Protein AF-A0A937KJH2-F1 (afdb_monomer_lite)

pLDDT: mean 90.08, std 12.39, range [38.62, 98.19]

Radius of gyration: 18.03 Å; chains: 1; bounding box: 56×32×40 Å

Secondary structure (DSSP, 8-state):
---------HHHHHHHHHHHHHHHHHHHHHHHHHTT--HHHHHHHHHHHH---THHHHHHH---HHHHHHHHHHHHHTTSB-TTS-B-HHHHHHHHHHHHHHHHHHHTT-

Foldseek 3Di:
DDDDDPPDDVVNVVVVVVLLVVQLVVQLVVLCVVVVHDPLLVLLLCCQAVVPDSVVCCVPVVDDPVSNVVSLVVCCVVQQADPVSHGDPVVVVSVVSSSVSSVCRSPPPD

Sequence (110 aa):
MHHATPTIGVQDEWQWCTTVREQRSDGHVAALAVFGIDGLEAAVLPTAERGIELELFEQWQGWERRHLEAAVSRFGQHGIVDSGGGLTNAGRSIRTETEDLTDRQVFAGR

Structure (mmCIF, N/CA/C/O backbone):
data_AF-A0A937KJH2-F1
#
_entry.id   AF-A0A937KJH2-F1
#
loop_
_atom_site.group_PDB
_atom_site.id
_atom_site.type_symbol
_atom_site.label_atom_id
_atom_site.label_alt_id
_atom_site.label_comp_id
_atom_site.label_asym_id
_atom_site.label_entity_id
_atom_site.label_seq_id
_atom_site.pdbx_PDB_ins_code
_atom_site.Cartn_x
_atom_site.Cartn_y
_atom_site.Cartn_z
_atom_site.occupancy
_atom_site.B_iso_or_equiv
_atom_site.auth_seq_id
_atom_site.auth_comp_id
_atom_site.auth_asym_id
_atom_site.auth_atom_id
_atom_site.pdbx_PDB_model_num
ATOM 1 N N . MET A 1 1 ? 41.791 -12.311 -14.226 1.00 38.62 1 MET A N 1
ATOM 2 C CA . MET A 1 1 ? 40.704 -12.203 -15.220 1.00 38.62 1 MET A CA 1
ATOM 3 C C . MET A 1 1 ? 39.720 -11.165 -14.702 1.00 38.62 1 MET A C 1
ATOM 5 O O . MET A 1 1 ? 39.005 -11.451 -13.756 1.00 38.62 1 MET A O 1
ATOM 9 N N . HIS A 1 2 ? 39.775 -9.937 -15.223 1.00 47.00 2 HIS A N 1
ATOM 10 C CA . HIS A 1 2 ? 38.775 -8.909 -14.927 1.00 47.00 2 HIS A CA 1
ATOM 11 C C . HIS A 1 2 ? 37.516 -9.256 -15.725 1.00 47.00 2 HIS A C 1
ATOM 13 O O . HIS A 1 2 ? 37.551 -9.214 -16.954 1.00 47.00 2 HIS A O 1
ATOM 19 N N . HIS A 1 3 ? 36.428 -9.627 -15.053 1.00 48.66 3 HIS A N 1
ATOM 20 C CA . HIS A 1 3 ? 35.122 -9.638 -15.702 1.00 48.66 3 HIS A CA 1
ATOM 21 C C . HIS A 1 3 ? 34.761 -8.181 -15.996 1.00 48.66 3 HIS A C 1
ATOM 23 O O . HIS A 1 3 ? 34.555 -7.396 -15.075 1.00 48.66 3 HIS A O 1
ATOM 29 N N . ALA A 1 4 ? 34.768 -7.800 -17.274 1.00 53.94 4 ALA A N 1
ATOM 30 C CA . ALA A 1 4 ? 34.183 -6.540 -17.697 1.00 53.94 4 ALA A CA 1
ATOM 31 C C . ALA A 1 4 ? 32.683 -6.625 -17.400 1.00 53.94 4 ALA A C 1
ATOM 33 O O . ALA A 1 4 ? 31.979 -7.429 -18.010 1.00 53.94 4 ALA A O 1
ATOM 34 N N . THR A 1 5 ? 32.210 -5.856 -16.420 1.00 60.62 5 THR A N 1
ATOM 35 C CA . THR A 1 5 ? 30.776 -5.683 -16.200 1.00 60.62 5 THR A CA 1
ATOM 36 C C . THR A 1 5 ? 30.195 -5.115 -17.492 1.00 60.62 5 THR A C 1
ATOM 38 O O . THR A 1 5 ? 30.699 -4.089 -17.956 1.00 60.62 5 THR A O 1
ATOM 41 N N . PRO A 1 6 ? 29.194 -5.762 -18.111 1.00 64.25 6 PRO A N 1
ATOM 42 C CA . PRO A 1 6 ? 28.526 -5.188 -19.266 1.00 64.25 6 PRO A CA 1
ATOM 43 C C . PRO A 1 6 ? 28.004 -3.807 -18.871 1.00 64.25 6 PRO A C 1
ATOM 45 O O . PRO A 1 6 ? 27.227 -3.693 -17.925 1.00 64.25 6 PRO A O 1
ATOM 48 N N . THR A 1 7 ? 28.448 -2.755 -19.554 1.00 74.81 7 THR A N 1
ATOM 49 C CA . THR A 1 7 ? 27.764 -1.463 -19.482 1.00 74.81 7 THR A CA 1
ATOM 50 C C . THR A 1 7 ? 26.448 -1.627 -20.219 1.00 74.81 7 THR A C 1
ATOM 52 O O . THR A 1 7 ? 26.412 -1.571 -21.447 1.00 74.81 7 THR A O 1
ATOM 55 N N . ILE A 1 8 ? 25.391 -1.899 -19.460 1.00 80.12 8 ILE A N 1
ATOM 56 C CA . ILE A 1 8 ? 24.024 -1.641 -19.901 1.00 80.12 8 ILE A CA 1
ATOM 57 C C . ILE A 1 8 ? 23.930 -0.125 -20.148 1.00 80.12 8 ILE A C 1
ATOM 59 O O . ILE A 1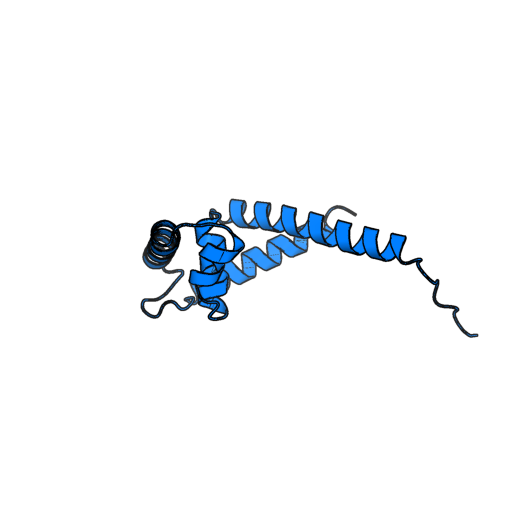 8 ? 24.572 0.683 -19.468 1.00 80.12 8 ILE A O 1
ATOM 63 N N . GLY A 1 9 ? 23.325 0.252 -21.271 1.00 91.75 9 GLY A N 1
ATOM 64 C CA . GLY A 1 9 ? 23.222 1.658 -21.647 1.00 91.75 9 GLY A CA 1
ATOM 65 C C . GLY A 1 9 ? 21.988 2.248 -20.993 1.00 91.75 9 GLY A C 1
ATOM 66 O O . GLY A 1 9 ? 20.954 1.617 -21.091 1.00 91.75 9 GLY A O 1
ATOM 67 N N . VAL A 1 10 ? 22.054 3.467 -20.443 1.00 93.62 10 VAL A N 1
ATOM 68 C CA . VAL A 1 10 ? 20.988 4.109 -19.631 1.00 93.62 10 VAL A CA 1
ATOM 69 C C . VAL A 1 10 ? 19.541 3.914 -20.122 1.00 93.62 10 VAL A C 1
ATOM 71 O O . VAL A 1 10 ? 18.609 3.896 -19.319 1.00 93.62 10 VAL A O 1
ATOM 74 N N . GLN A 1 11 ? 19.336 3.778 -21.435 1.00 93.94 11 GLN A N 1
ATOM 75 C CA . GLN A 1 11 ? 18.050 3.428 -22.030 1.00 93.94 11 GLN A CA 1
ATOM 76 C C . GLN A 1 11 ? 17.562 2.039 -21.594 1.00 93.94 11 GLN A C 1
ATOM 78 O O . GLN A 1 11 ? 16.405 1.912 -21.210 1.00 93.94 11 GLN A O 1
ATOM 83 N N . ASP A 1 12 ? 18.418 1.023 -21.625 1.00 93.25 12 ASP A N 1
ATOM 84 C CA . ASP A 1 12 ? 18.126 -0.324 -21.149 1.00 93.25 12 ASP A CA 1
ATOM 85 C C . ASP A 1 12 ? 17.803 -0.302 -19.652 1.00 93.25 12 ASP A C 1
ATOM 87 O O . ASP A 1 12 ? 16.735 -0.785 -19.277 1.00 93.25 12 ASP A O 1
ATOM 91 N N . GLU A 1 13 ? 18.627 0.315 -18.790 1.00 93.06 13 GLU A N 1
ATOM 92 C CA . GLU A 1 13 ? 18.300 0.445 -17.358 1.00 93.06 13 GLU A CA 1
ATOM 93 C C . GLU A 1 13 ? 16.946 1.118 -17.138 1.00 93.06 13 GLU A C 1
ATOM 95 O O . GLU A 1 13 ? 16.142 0.653 -16.326 1.00 93.06 13 GLU A O 1
ATOM 100 N N . TRP A 1 14 ? 16.669 2.192 -17.876 1.00 95.56 14 TRP A N 1
ATOM 101 C CA . TRP A 1 14 ? 15.382 2.869 -17.811 1.00 95.56 14 TRP A CA 1
ATOM 102 C C . TRP A 1 14 ? 14.227 1.937 -18.199 1.00 95.56 14 TRP A C 1
ATOM 104 O O . TRP A 1 14 ? 13.213 1.891 -17.494 1.00 95.56 14 TRP A O 1
ATOM 114 N N . GLN A 1 15 ? 14.372 1.174 -19.287 1.00 95.62 15 GLN A N 1
ATOM 115 C CA . GLN A 1 15 ? 13.353 0.220 -19.733 1.00 95.62 15 GLN A CA 1
ATOM 116 C C . GLN A 1 15 ? 13.127 -0.895 -18.705 1.00 95.62 15 GLN A C 1
ATOM 118 O O . GLN A 1 15 ? 11.975 -1.232 -18.419 1.00 95.62 15 GLN A O 1
ATOM 123 N N . TRP A 1 16 ? 14.187 -1.434 -18.097 1.00 94.25 16 TRP A N 1
ATOM 124 C CA . TRP A 1 16 ? 14.075 -2.451 -17.048 1.00 94.25 16 TRP A CA 1
ATOM 125 C C . TRP A 1 16 ? 13.357 -1.915 -15.807 1.00 94.25 16 TRP A C 1
ATOM 127 O O . TRP A 1 16 ? 12.387 -2.528 -15.356 1.00 94.25 16 TRP A O 1
ATOM 137 N N . CYS A 1 17 ? 13.770 -0.754 -15.293 1.00 94.81 17 CYS A N 1
ATOM 138 C CA . CYS A 1 17 ? 13.135 -0.119 -14.136 1.00 94.81 17 CYS A CA 1
ATOM 139 C C . CYS A 1 17 ? 11.659 0.200 -14.398 1.00 94.81 17 CYS A C 1
ATOM 141 O O . CYS A 1 17 ? 10.812 -0.085 -13.553 1.00 94.81 17 CYS A O 1
ATOM 143 N N . THR A 1 18 ? 11.343 0.738 -15.579 1.00 94.94 18 THR A N 1
ATOM 144 C CA . THR A 1 18 ? 9.959 1.027 -15.979 1.00 94.94 18 THR A CA 1
ATOM 145 C C . THR A 1 18 ? 9.139 -0.256 -16.035 1.00 94.94 18 THR A C 1
ATOM 147 O O . THR A 1 18 ? 8.076 -0.323 -15.431 1.00 94.94 18 THR A O 1
ATOM 150 N N . THR A 1 19 ? 9.660 -1.309 -16.671 1.00 93.94 19 THR A N 1
ATOM 151 C CA . THR A 1 19 ? 8.967 -2.603 -16.774 1.00 93.94 19 THR A CA 1
ATOM 152 C C . THR A 1 19 ? 8.644 -3.181 -15.398 1.00 93.94 19 THR A C 1
ATOM 154 O O . THR A 1 19 ? 7.513 -3.595 -15.159 1.00 93.94 19 THR A O 1
ATOM 157 N N . VAL A 1 20 ? 9.612 -3.182 -14.476 1.00 92.62 20 VAL A N 1
ATOM 158 C CA . VAL A 1 20 ? 9.394 -3.678 -13.107 1.00 92.62 20 V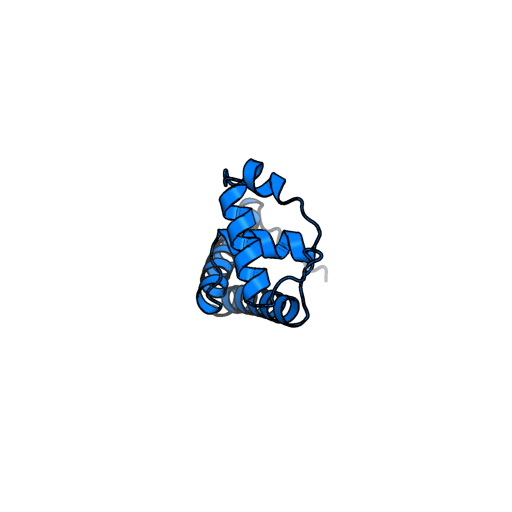AL A CA 1
ATOM 159 C C . VAL A 1 20 ? 8.378 -2.807 -12.364 1.00 92.62 20 VAL A C 1
ATOM 161 O O . VAL A 1 20 ? 7.512 -3.341 -11.672 1.00 92.62 20 VAL A O 1
ATOM 164 N N . ARG A 1 21 ? 8.438 -1.478 -12.531 1.00 95.19 21 ARG A N 1
ATOM 165 C CA . ARG A 1 21 ? 7.476 -0.540 -11.936 1.00 95.19 21 ARG A CA 1
ATOM 166 C C . ARG A 1 21 ? 6.049 -0.815 -12.413 1.00 95.19 21 ARG A C 1
ATOM 168 O O . ARG A 1 21 ? 5.163 -0.910 -11.568 1.00 95.19 21 ARG A O 1
ATOM 175 N N . GLU A 1 22 ? 5.834 -0.962 -13.723 1.00 94.81 22 GLU A N 1
ATOM 176 C CA . GLU A 1 22 ? 4.502 -1.251 -14.277 1.00 94.81 22 GLU A CA 1
ATOM 177 C C . GLU A 1 22 ? 3.990 -2.613 -13.796 1.00 94.81 22 GLU A C 1
ATOM 179 O O . GLU A 1 22 ? 2.883 -2.702 -13.275 1.00 94.81 22 GLU A O 1
ATOM 184 N N . GLN A 1 23 ? 4.823 -3.659 -13.870 1.00 93.00 23 GLN A N 1
ATOM 185 C CA . GLN A 1 23 ? 4.447 -5.010 -13.435 1.00 93.00 23 GLN A CA 1
ATOM 186 C C . GLN A 1 23 ? 4.045 -5.050 -11.960 1.00 93.00 23 GLN A C 1
ATOM 188 O O . GLN A 1 23 ? 3.051 -5.682 -11.605 1.00 93.00 23 GLN A O 1
ATOM 193 N N . ARG A 1 24 ? 4.796 -4.360 -11.094 1.00 95.06 24 ARG A N 1
ATOM 194 C CA . ARG A 1 24 ? 4.462 -4.286 -9.671 1.00 95.06 24 ARG A CA 1
ATOM 195 C C . ARG A 1 24 ? 3.202 -3.461 -9.429 1.00 95.06 24 ARG A C 1
ATOM 197 O O . ARG A 1 24 ? 2.427 -3.812 -8.549 1.00 95.06 24 ARG A O 1
ATOM 204 N N . SER A 1 25 ? 2.990 -2.386 -10.187 1.00 94.31 25 SER A N 1
ATOM 205 C CA . SER A 1 25 ? 1.771 -1.576 -10.088 1.00 94.31 25 SER A CA 1
ATOM 206 C C . SER A 1 25 ? 0.529 -2.401 -10.425 1.00 94.31 25 SER A C 1
ATOM 208 O O . SER A 1 25 ? -0.412 -2.439 -9.634 1.00 94.31 25 SER A O 1
ATOM 210 N N . ASP A 1 26 ? 0.551 -3.115 -11.551 1.00 95.25 26 ASP A N 1
ATOM 211 C CA . ASP A 1 26 ? -0.554 -3.983 -11.968 1.00 95.25 26 ASP A CA 1
ATOM 212 C C . ASP A 1 26 ? -0.771 -5.125 -10.971 1.00 95.25 26 ASP A C 1
ATOM 214 O O . ASP A 1 26 ? -1.907 -5.426 -10.594 1.00 95.25 26 ASP A O 1
ATOM 218 N N . GLY A 1 27 ? 0.322 -5.718 -10.482 1.00 95.12 27 GLY A N 1
ATOM 219 C CA . GLY A 1 27 ? 0.251 -6.754 -9.460 1.00 95.12 27 GLY A CA 1
ATOM 220 C C . GLY A 1 27 ? -0.329 -6.247 -8.138 1.00 95.12 27 GLY A C 1
ATOM 221 O O . GLY A 1 27 ? -1.110 -6.936 -7.484 1.00 95.12 27 GLY A O 1
ATOM 222 N N . HIS A 1 28 ? -0.034 -5.001 -7.768 1.00 95.81 28 HIS A N 1
ATOM 223 C CA . HIS A 1 28 ? -0.587 -4.391 -6.565 1.00 95.81 28 HIS A CA 1
ATOM 224 C C . HIS A 1 28 ? -2.098 -4.186 -6.681 1.00 95.81 28 HIS A C 1
ATOM 226 O O . HIS A 1 28 ? -2.840 -4.550 -5.771 1.00 95.81 28 HIS A O 1
ATOM 232 N N . VAL A 1 29 ? -2.575 -3.682 -7.824 1.00 95.75 29 VAL A N 1
ATOM 233 C CA . VAL A 1 29 ? -4.016 -3.539 -8.093 1.00 95.75 29 VAL A CA 1
ATOM 234 C C . VAL A 1 29 ? -4.721 -4.898 -8.041 1.00 95.75 29 VAL A C 1
ATOM 236 O O . VAL A 1 29 ? -5.783 -5.018 -7.429 1.00 95.75 29 VAL A O 1
ATOM 239 N N . ALA A 1 30 ? -4.123 -5.939 -8.628 1.00 96.06 30 ALA A N 1
ATOM 240 C CA . ALA A 1 30 ? -4.671 -7.291 -8.573 1.00 96.06 30 ALA A CA 1
ATOM 241 C C . ALA A 1 30 ? -4.701 -7.855 -7.141 1.00 96.06 30 ALA A C 1
ATOM 243 O O . ALA A 1 30 ? -5.696 -8.462 -6.744 1.00 96.06 30 ALA A O 1
ATOM 244 N N . ALA A 1 31 ? -3.645 -7.640 -6.350 1.00 96.88 31 ALA A N 1
ATOM 245 C CA . ALA A 1 31 ? -3.586 -8.078 -4.960 1.00 96.88 31 ALA A CA 1
ATOM 246 C C . ALA A 1 31 ? -4.653 -7.392 -4.095 1.00 96.88 31 ALA A C 1
ATOM 248 O O . ALA A 1 31 ? -5.384 -8.075 -3.378 1.00 96.88 31 ALA A O 1
ATOM 249 N N . LEU A 1 32 ? -4.805 -6.068 -4.218 1.00 96.88 32 LEU A N 1
ATOM 250 C CA . LEU A 1 32 ? -5.856 -5.310 -3.531 1.00 96.88 32 LEU A CA 1
ATOM 251 C C . LEU A 1 32 ? -7.248 -5.866 -3.862 1.00 96.88 32 LEU A C 1
ATOM 253 O O . LEU A 1 32 ? -8.040 -6.120 -2.956 1.00 96.88 32 LEU A O 1
ATOM 257 N N . ALA A 1 33 ? -7.513 -6.158 -5.140 1.00 96.94 33 ALA A N 1
ATOM 258 C CA . ALA A 1 33 ? -8.779 -6.749 -5.569 1.00 96.94 33 ALA A CA 1
ATOM 259 C C . ALA A 1 33 ? -9.034 -8.142 -4.960 1.00 96.94 33 ALA A C 1
ATOM 261 O O . ALA A 1 33 ? -10.168 -8.439 -4.586 1.00 96.94 33 ALA A O 1
ATOM 262 N N . VAL A 1 34 ? -8.002 -8.984 -4.815 1.00 96.69 34 VAL A N 1
ATOM 263 C CA . VAL A 1 34 ? -8.115 -10.308 -4.166 1.00 96.69 34 VAL A CA 1
ATOM 264 C C . VAL A 1 34 ? -8.523 -10.185 -2.697 1.00 96.69 34 VAL A C 1
ATOM 266 O O . VAL A 1 34 ? -9.346 -10.971 -2.230 1.00 96.69 34 VAL A O 1
ATOM 269 N N . PHE A 1 35 ? -7.989 -9.193 -1.983 1.00 96.00 35 PHE A N 1
ATOM 270 C CA . PHE A 1 35 ? -8.340 -8.931 -0.584 1.00 96.00 35 PHE A CA 1
ATOM 271 C C . PHE A 1 35 ? -9.584 -8.044 -0.419 1.00 96.00 35 PHE A C 1
ATOM 273 O O . PHE A 1 35 ? -9.984 -7.766 0.710 1.00 96.00 35 PHE A O 1
ATOM 280 N N . GLY A 1 36 ? -10.219 -7.626 -1.521 1.00 95.12 36 GLY A N 1
ATOM 281 C CA . GLY A 1 36 ? -11.406 -6.770 -1.501 1.00 95.12 36 GLY A CA 1
ATOM 282 C C . GLY A 1 36 ? -11.136 -5.349 -1.005 1.00 95.12 36 GLY A C 1
ATOM 283 O O . GLY A 1 36 ? -12.055 -4.709 -0.506 1.00 95.12 36 GLY A O 1
ATOM 284 N N . ILE A 1 37 ? -9.893 -4.879 -1.124 1.00 96.56 37 ILE A N 1
ATOM 285 C CA . ILE A 1 37 ? -9.451 -3.557 -0.679 1.00 96.56 37 ILE A CA 1
ATOM 286 C C . ILE A 1 37 ? -9.655 -2.573 -1.826 1.00 96.56 37 ILE A C 1
ATOM 288 O O . ILE A 1 37 ? -9.106 -2.755 -2.917 1.00 96.56 37 ILE A O 1
ATOM 292 N N . ASP A 1 38 ? -10.444 -1.529 -1.589 1.00 94.19 38 ASP A N 1
ATOM 293 C CA . ASP A 1 38 ? -10.658 -0.487 -2.590 1.00 94.19 38 ASP A CA 1
ATOM 294 C C . ASP A 1 38 ? -9.518 0.550 -2.619 1.00 94.19 38 ASP A C 1
ATOM 296 O O . ASP A 1 38 ? -8.592 0.532 -1.807 1.00 94.19 38 ASP A O 1
ATOM 300 N N . GLY A 1 39 ? -9.567 1.474 -3.584 1.00 91.62 39 GLY A N 1
ATOM 301 C CA . GLY A 1 39 ? -8.557 2.526 -3.694 1.00 91.62 39 GLY A CA 1
ATOM 302 C C . GLY A 1 39 ? -8.448 3.364 -2.416 1.00 91.62 39 GLY A C 1
ATOM 303 O O . GLY A 1 39 ? -7.349 3.538 -1.899 1.00 91.62 39 GLY A O 1
ATOM 304 N N . LEU A 1 40 ? -9.579 3.822 -1.866 1.00 94.69 40 LEU A N 1
ATOM 305 C CA . LEU A 1 40 ? -9.614 4.658 -0.660 1.00 94.69 40 LEU A CA 1
ATOM 306 C C . LEU A 1 40 ? -8.948 3.961 0.527 1.00 94.69 40 LEU A C 1
ATOM 308 O O . LEU A 1 40 ? -8.123 4.547 1.227 1.00 94.69 40 LEU A O 1
ATOM 312 N N . GLU A 1 41 ? -9.269 2.690 0.703 1.00 95.38 41 GLU A N 1
ATOM 313 C CA . GLU A 1 41 ? -8.715 1.805 1.719 1.00 95.38 41 GLU A CA 1
ATOM 314 C C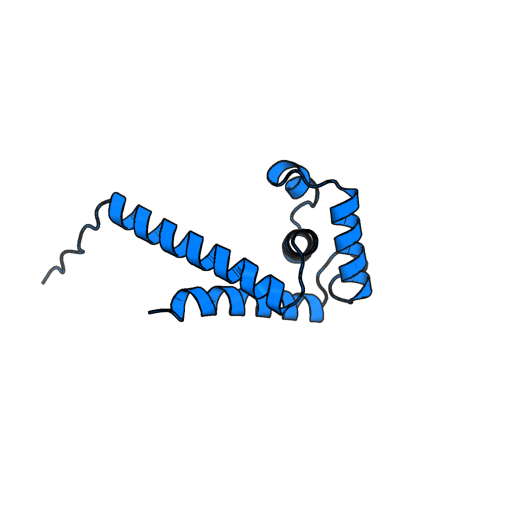 . GLU A 1 41 ? -7.215 1.533 1.517 1.00 95.38 41 GLU A C 1
ATOM 316 O O . GLU A 1 41 ? -6.448 1.524 2.486 1.00 95.38 41 GLU A O 1
ATOM 321 N N . ALA A 1 42 ? -6.758 1.415 0.269 1.00 94.12 42 ALA A N 1
ATOM 322 C CA . ALA A 1 42 ? -5.341 1.262 -0.049 1.00 94.12 42 ALA A CA 1
ATOM 323 C C . ALA A 1 42 ? -4.494 2.476 0.379 1.00 94.12 42 ALA A C 1
ATOM 325 O O . ALA A 1 42 ? -3.334 2.295 0.748 1.00 94.12 42 ALA A O 1
ATOM 326 N N . ALA A 1 43 ? -5.052 3.695 0.397 1.00 92.38 43 ALA A N 1
ATOM 327 C CA . ALA A 1 43 ? -4.357 4.861 0.962 1.00 92.38 43 ALA A CA 1
ATOM 328 C C . ALA A 1 43 ? -4.354 4.884 2.493 1.00 92.38 43 ALA A C 1
ATOM 330 O O . ALA A 1 43 ? -3.420 5.407 3.098 1.00 92.38 43 ALA A O 1
ATOM 331 N N . VAL A 1 44 ? -5.369 4.299 3.135 1.00 92.75 44 VAL A N 1
ATOM 332 C CA . VAL A 1 44 ? -5.442 4.232 4.601 1.00 92.75 44 VAL A CA 1
ATOM 333 C C . VAL A 1 44 ? -4.380 3.287 5.167 1.00 92.75 44 VAL A C 1
ATOM 335 O O . VAL A 1 44 ? -3.803 3.579 6.213 1.00 92.75 44 VAL A O 1
ATOM 338 N N . LEU A 1 45 ? -4.073 2.178 4.484 1.00 93.38 45 LEU A N 1
ATOM 339 C CA . LEU A 1 45 ? -3.066 1.211 4.942 1.00 93.38 45 LEU A CA 1
ATOM 340 C C . LEU A 1 45 ? -1.693 1.838 5.268 1.00 93.38 45 LEU A C 1
ATOM 342 O O . LEU A 1 45 ? -1.195 1.600 6.369 1.00 93.38 45 LEU A O 1
ATOM 346 N N . PRO A 1 46 ? -1.042 2.618 4.383 1.00 91.25 46 PRO A N 1
ATOM 347 C CA . PRO A 1 46 ? 0.239 3.245 4.695 1.00 91.25 46 PRO A CA 1
ATOM 348 C C . PRO A 1 46 ? 0.124 4.372 5.731 1.00 91.25 46 PRO A C 1
ATOM 350 O O . PRO A 1 46 ? 1.074 4.567 6.488 1.00 91.25 46 PRO A O 1
ATOM 353 N N . THR A 1 47 ? -1.016 5.065 5.832 1.00 92.00 47 THR A N 1
ATOM 354 C CA . THR A 1 47 ? -1.285 6.001 6.938 1.00 92.00 47 THR A CA 1
ATOM 355 C C . THR A 1 47 ? -1.280 5.276 8.282 1.00 92.00 47 THR A C 1
ATOM 357 O O . THR A 1 47 ? -0.546 5.671 9.185 1.00 92.00 47 THR A O 1
ATOM 360 N N . ALA A 1 48 ? -2.011 4.166 8.395 1.00 93.31 48 ALA A N 1
ATOM 361 C CA . ALA A 1 48 ? -2.102 3.380 9.625 1.00 93.31 48 ALA A CA 1
ATOM 362 C C . ALA A 1 48 ? -0.814 2.598 9.958 1.00 93.31 48 ALA A C 1
ATOM 364 O O . ALA A 1 48 ? -0.544 2.308 11.124 1.00 93.31 48 ALA A O 1
ATOM 365 N N . GLU A 1 49 ? -0.022 2.227 8.947 1.00 94.62 49 GLU A N 1
ATOM 366 C CA . GLU A 1 49 ? 1.234 1.482 9.114 1.00 94.62 49 GLU A CA 1
ATOM 367 C C . GLU A 1 49 ? 2.427 2.392 9.432 1.00 94.62 49 GLU A C 1
ATOM 369 O O . GLU A 1 49 ? 3.237 2.074 10.301 1.00 94.62 49 GLU A O 1
ATOM 374 N N . ARG A 1 50 ? 2.573 3.495 8.689 1.00 92.94 50 ARG A N 1
ATOM 375 C CA . ARG A 1 50 ? 3.795 4.319 8.661 1.00 92.94 50 ARG A CA 1
ATOM 376 C C . ARG A 1 50 ? 3.574 5.732 9.190 1.00 92.94 50 ARG A C 1
ATOM 378 O O . ARG A 1 50 ? 4.526 6.504 9.229 1.00 92.94 50 ARG A O 1
ATOM 385 N N . GLY A 1 51 ? 2.344 6.075 9.573 1.00 90.38 51 GLY A N 1
ATOM 386 C CA . GLY A 1 51 ? 1.993 7.408 10.056 1.00 90.38 51 GLY A CA 1
ATOM 387 C C . GLY A 1 51 ? 1.989 8.479 8.964 1.00 90.38 51 GLY A C 1
ATOM 388 O O . GLY A 1 51 ? 2.188 9.644 9.282 1.00 90.38 51 GLY A O 1
ATOM 389 N N . ILE A 1 52 ? 1.803 8.103 7.692 1.00 89.81 52 ILE A N 1
ATOM 390 C CA . ILE A 1 52 ? 1.668 9.074 6.591 1.00 89.81 52 ILE A CA 1
ATOM 391 C C . ILE A 1 52 ? 0.390 9.884 6.802 1.00 89.81 52 ILE A C 1
ATOM 393 O O . ILE A 1 52 ? -0.679 9.292 6.958 1.00 89.81 52 ILE A O 1
ATOM 397 N N . GLU A 1 53 ? 0.468 11.213 6.764 1.00 91.12 53 GLU A N 1
ATOM 398 C CA . GLU A 1 53 ? -0.711 12.059 6.938 1.00 91.12 53 GLU A CA 1
ATOM 399 C C . GLU A 1 53 ? -1.746 11.802 5.834 1.00 91.12 53 GLU A C 1
ATOM 401 O O . GLU A 1 53 ? -1.432 11.795 4.640 1.00 91.12 53 GLU A O 1
ATOM 406 N N . LEU A 1 54 ? -3.004 11.607 6.232 1.00 88.00 54 LEU A N 1
ATOM 407 C CA . LEU A 1 54 ? -4.104 11.302 5.312 1.00 88.00 54 LEU A CA 1
ATOM 408 C C . LEU A 1 54 ? -4.331 12.454 4.313 1.00 88.00 54 LEU A C 1
ATOM 410 O O . LEU A 1 54 ? -4.665 12.227 3.151 1.00 88.00 54 LEU A O 1
ATOM 414 N N . GLU A 1 55 ? -4.052 13.682 4.755 1.00 88.94 55 GLU A N 1
ATOM 415 C CA . GLU A 1 55 ? -4.006 14.925 3.980 1.00 88.94 55 GLU A CA 1
ATOM 416 C C . GLU A 1 55 ? -3.158 14.823 2.705 1.00 88.94 55 GLU A C 1
ATOM 418 O O . GLU A 1 55 ? -3.466 15.466 1.698 1.00 88.94 55 GLU A O 1
ATOM 423 N N . LEU A 1 56 ? -2.073 14.042 2.728 1.00 92.44 56 LEU A N 1
ATOM 424 C CA . LEU A 1 56 ? -1.176 13.921 1.579 1.00 92.44 56 LEU A CA 1
ATOM 425 C C . LEU A 1 56 ? -1.863 13.226 0.405 1.00 92.44 56 LEU A C 1
ATOM 427 O O . LEU A 1 56 ? -1.597 13.564 -0.745 1.00 92.44 56 LEU A O 1
ATOM 431 N N . PHE A 1 57 ? -2.811 12.326 0.665 1.00 90.56 57 PHE A N 1
ATOM 432 C CA . PHE A 1 57 ? -3.589 11.681 -0.392 1.00 90.56 57 PHE A CA 1
ATOM 433 C C . PHE A 1 57 ? -4.611 12.624 -1.029 1.00 90.56 57 PHE A C 1
ATOM 435 O O . PHE A 1 57 ? -4.901 12.492 -2.218 1.00 90.56 57 PHE A O 1
ATOM 442 N N . GLU A 1 58 ? -5.088 13.636 -0.304 1.00 91.81 58 GLU A N 1
ATOM 443 C CA . GLU A 1 58 ? -5.886 14.707 -0.910 1.00 91.81 58 GLU A CA 1
ATOM 444 C C . GLU A 1 58 ? -5.040 15.518 -1.899 1.00 91.81 58 GLU A C 1
ATOM 446 O O . GLU A 1 58 ? -5.481 15.814 -3.006 1.00 91.81 58 GLU A O 1
ATOM 451 N N . GLN A 1 59 ? -3.792 15.825 -1.533 1.00 92.88 59 GLN A N 1
ATOM 452 C CA . GLN A 1 59 ? -2.884 16.619 -2.367 1.00 92.88 59 GLN A CA 1
ATOM 453 C C . GLN A 1 59 ? -2.344 15.837 -3.568 1.00 92.88 59 GLN A C 1
ATOM 455 O O . GLN A 1 59 ? -2.257 16.376 -4.670 1.00 92.88 59 GLN A O 1
ATOM 460 N N . TRP A 1 60 ? -1.954 14.579 -3.361 1.00 92.06 60 TRP A N 1
ATOM 461 C CA . TRP A 1 60 ? -1.310 13.761 -4.389 1.00 92.06 60 TRP A CA 1
ATOM 462 C C . TRP A 1 60 ? -2.309 13.096 -5.328 1.00 92.06 60 TRP A C 1
ATOM 464 O O . TRP A 1 60 ? -2.017 12.953 -6.512 1.00 92.06 60 TRP A O 1
ATOM 474 N N . GLN A 1 61 ? -3.461 12.667 -4.804 1.00 88.62 61 GLN A N 1
ATOM 475 C CA . GLN A 1 61 ? -4.439 11.860 -5.541 1.00 88.62 61 GLN A CA 1
ATOM 476 C C . GLN A 1 61 ? -5.776 12.584 -5.752 1.00 88.62 61 GLN A C 1
ATOM 478 O O . GLN A 1 61 ? -6.646 12.066 -6.450 1.00 88.62 61 GLN A O 1
ATOM 483 N N . GLY A 1 62 ? -5.961 13.780 -5.179 1.00 92.06 62 GLY A N 1
ATOM 484 C CA . GLY A 1 62 ? -7.176 14.580 -5.358 1.00 92.06 62 GLY A CA 1
ATOM 485 C C . GLY A 1 62 ? -8.401 14.021 -4.635 1.00 92.06 62 GLY A C 1
ATOM 486 O O . GLY A 1 62 ? -9.530 14.339 -5.006 1.00 92.06 62 GLY A O 1
ATOM 487 N N . TRP A 1 63 ? -8.209 13.145 -3.648 1.00 92.94 63 TRP A N 1
ATOM 488 C CA . TRP A 1 63 ? -9.325 12.549 -2.922 1.00 92.94 63 TRP A CA 1
ATOM 489 C C . TRP A 1 63 ? -9.903 13.520 -1.909 1.00 92.94 63 TRP A C 1
ATOM 491 O O . TRP A 1 63 ? -9.206 14.354 -1.346 1.00 92.94 63 TRP A O 1
ATOM 501 N N . GLU A 1 64 ? -11.199 13.396 -1.659 1.00 94.38 64 GLU A N 1
ATOM 502 C CA . GLU A 1 64 ? -11.868 14.230 -0.671 1.00 94.38 64 GLU A CA 1
ATOM 503 C C . GLU A 1 64 ? -11.747 13.596 0.715 1.00 94.38 64 GLU A C 1
ATOM 505 O O . GLU A 1 64 ? -12.062 12.412 0.884 1.00 94.38 64 GLU A O 1
ATOM 510 N N . ARG A 1 65 ? -11.381 14.402 1.722 1.00 92.94 65 ARG A N 1
ATOM 511 C CA . ARG A 1 65 ? -11.285 14.009 3.139 1.00 92.94 65 ARG A CA 1
ATOM 512 C C . ARG A 1 65 ? -12.360 13.022 3.594 1.00 92.94 65 ARG A C 1
ATOM 514 O O . ARG A 1 65 ? -12.048 11.968 4.137 1.00 92.94 65 ARG A O 1
ATOM 521 N N . ARG A 1 66 ? -13.632 13.339 3.331 1.00 95.50 66 ARG A N 1
ATOM 522 C CA . ARG A 1 66 ? -14.778 12.533 3.784 1.00 95.50 66 ARG A CA 1
ATOM 523 C C . ARG A 1 66 ? -14.750 11.092 3.262 1.00 95.50 66 ARG A C 1
ATOM 525 O O . ARG A 1 66 ? -15.255 10.188 3.919 1.00 95.50 66 ARG A O 1
ATOM 532 N N . HIS A 1 67 ? -14.192 10.866 2.072 1.00 95.62 67 HIS A N 1
ATOM 533 C CA . HIS A 1 67 ? -14.100 9.532 1.484 1.00 95.62 67 HIS A CA 1
ATOM 534 C C . HIS A 1 67 ? -12.976 8.720 2.136 1.00 95.62 67 HIS A C 1
ATOM 536 O O . HIS A 1 67 ? -13.158 7.533 2.404 1.00 95.62 67 HIS A O 1
ATOM 542 N N . LEU A 1 68 ? -11.852 9.373 2.438 1.00 94.25 68 LEU A N 1
ATOM 543 C CA . LEU A 1 68 ? -10.742 8.786 3.187 1.00 94.25 68 LEU A CA 1
ATOM 544 C C . LEU A 1 68 ? -11.175 8.417 4.616 1.00 94.25 68 LEU A C 1
ATOM 546 O O . LEU A 1 68 ? -10.959 7.293 5.058 1.00 94.25 68 LEU A O 1
ATOM 550 N N . GLU A 1 69 ? -11.879 9.311 5.312 1.00 94.44 69 GLU A N 1
ATOM 551 C CA . GLU A 1 69 ? -12.443 9.042 6.645 1.00 94.44 69 GLU A CA 1
ATOM 552 C C . GLU A 1 69 ? -13.457 7.889 6.627 1.00 94.44 69 GLU A C 1
ATOM 554 O O . GLU A 1 69 ? -13.464 7.040 7.522 1.00 94.44 69 GLU A O 1
ATOM 559 N N . ALA A 1 70 ? -14.288 7.808 5.583 1.00 96.12 70 ALA A N 1
ATOM 560 C CA . ALA A 1 70 ? -15.203 6.686 5.406 1.00 96.12 70 ALA A CA 1
ATOM 561 C C . ALA A 1 70 ? -14.457 5.352 5.223 1.00 96.12 70 ALA A C 1
ATOM 563 O O . ALA A 1 70 ? -14.922 4.333 5.732 1.00 96.12 70 ALA A O 1
ATOM 564 N N . ALA A 1 71 ? -13.309 5.343 4.537 1.00 96.00 71 ALA A N 1
ATOM 565 C CA . ALA A 1 71 ? -12.464 4.154 4.410 1.00 96.00 71 ALA A CA 1
ATOM 566 C C . ALA A 1 71 ? -11.823 3.752 5.748 1.00 96.00 71 ALA A C 1
ATOM 568 O O . ALA A 1 71 ? -11.881 2.581 6.121 1.00 96.00 71 ALA A O 1
ATOM 569 N N . VAL A 1 72 ? -11.326 4.718 6.532 1.00 95.62 72 VAL A N 1
ATOM 570 C CA . VAL A 1 72 ? -10.855 4.465 7.909 1.00 95.62 72 VAL A CA 1
ATOM 571 C C . VAL A 1 72 ? -11.969 3.836 8.751 1.00 95.62 72 VAL A C 1
ATOM 573 O O . VAL A 1 72 ? -11.736 2.853 9.454 1.00 95.62 72 VAL A O 1
ATOM 576 N N . SER A 1 73 ? -13.199 4.352 8.649 1.00 96.25 73 SER A N 1
ATOM 577 C CA . SER A 1 73 ? -14.349 3.807 9.379 1.00 96.25 73 SER A CA 1
ATOM 578 C C . SER A 1 73 ? -14.667 2.362 8.983 1.00 96.25 73 SER A C 1
ATOM 580 O O . SER A 1 73 ? -14.876 1.533 9.871 1.00 96.25 73 SER A O 1
ATOM 582 N N . ARG A 1 74 ? -14.661 2.030 7.682 1.00 96.50 74 ARG A N 1
ATOM 583 C CA . ARG A 1 74 ? -14.851 0.645 7.211 1.00 96.50 74 ARG A CA 1
ATOM 584 C C . ARG A 1 74 ? -13.772 -0.277 7.771 1.00 96.50 74 ARG A C 1
ATOM 586 O O . ARG A 1 74 ? -14.093 -1.295 8.377 1.00 96.50 74 ARG A O 1
ATOM 593 N N . PHE A 1 75 ? -12.504 0.109 7.681 1.00 96.56 75 PHE A N 1
ATOM 594 C CA . PHE A 1 75 ? -11.409 -0.657 8.277 1.00 96.56 75 PHE A CA 1
ATOM 595 C C . PHE A 1 75 ? -11.534 -0.832 9.791 1.00 96.56 75 PHE A C 1
ATOM 597 O O . PHE A 1 75 ? -11.242 -1.918 10.294 1.00 96.56 75 PHE A O 1
ATOM 604 N N . GLY A 1 76 ? -12.015 0.179 10.513 1.00 96.94 76 GLY A N 1
ATOM 605 C CA . GLY A 1 76 ? -12.342 0.054 11.934 1.00 96.94 76 GLY A CA 1
ATOM 606 C C . GLY A 1 76 ? -13.439 -0.984 12.194 1.00 96.94 76 GLY A C 1
ATOM 607 O O . GLY A 1 76 ? -13.287 -1.841 13.062 1.00 96.94 76 GLY A O 1
ATOM 608 N N . GLN A 1 77 ? -14.515 -0.972 11.400 1.00 96.94 77 GLN A N 1
ATOM 609 C CA . GLN A 1 77 ? -15.611 -1.950 11.494 1.00 96.94 77 GLN A CA 1
ATOM 610 C C . GLN A 1 77 ? -15.148 -3.384 11.195 1.00 96.94 77 GLN A C 1
ATOM 612 O O . GLN A 1 77 ? -15.642 -4.332 11.804 1.00 96.94 77 GLN A O 1
ATOM 617 N N . HIS A 1 78 ? -14.170 -3.541 10.301 1.00 95.75 78 HIS A N 1
ATOM 618 C CA . HIS A 1 78 ? -13.560 -4.828 9.960 1.00 95.75 78 HIS A CA 1
ATOM 619 C C . HIS A 1 78 ? -12.399 -5.230 10.886 1.00 95.75 78 HIS A C 1
ATOM 621 O O . HIS A 1 78 ? -11.798 -6.285 10.691 1.00 95.75 78 HIS A O 1
ATOM 627 N N . GLY A 1 79 ? -12.076 -4.421 11.901 1.00 96.69 79 GLY A N 1
ATOM 628 C CA . GLY A 1 79 ? -10.996 -4.708 12.847 1.00 96.69 79 GLY A CA 1
ATOM 629 C C . GLY A 1 79 ? -9.598 -4.664 12.225 1.00 96.69 79 GLY A C 1
ATOM 630 O O . GLY A 1 79 ? -8.680 -5.288 12.755 1.00 96.69 79 GLY A O 1
ATOM 631 N N . ILE A 1 80 ? -9.425 -3.952 11.111 1.00 97.50 80 ILE A N 1
ATOM 632 C CA . ILE A 1 80 ? -8.144 -3.743 10.415 1.00 97.50 80 ILE A CA 1
ATOM 633 C C . ILE A 1 80 ? -7.358 -2.608 11.068 1.00 97.50 80 ILE A C 1
ATOM 635 O O . ILE A 1 80 ? -6.145 -2.715 11.250 1.00 97.50 80 ILE A O 1
ATOM 639 N N . VAL A 1 81 ? -8.064 -1.549 11.457 1.00 97.25 81 VAL A N 1
ATOM 640 C CA . VAL A 1 81 ? -7.518 -0.368 12.130 1.00 97.25 81 VAL A CA 1
ATOM 641 C C . VAL A 1 81 ? -8.135 -0.261 13.525 1.00 97.25 81 VAL A C 1
ATOM 643 O O . VAL A 1 81 ? -9.322 -0.533 13.706 1.00 97.25 81 VAL A O 1
ATOM 646 N N . ASP A 1 82 ? -7.328 0.086 14.525 1.00 95.62 82 ASP A N 1
ATOM 647 C CA . ASP A 1 82 ? -7.783 0.309 15.896 1.00 95.62 82 ASP A CA 1
ATOM 648 C C . ASP A 1 82 ? -8.311 1.737 16.122 1.00 95.62 82 ASP A C 1
ATOM 650 O O . ASP A 1 82 ? -8.251 2.609 15.256 1.00 95.62 82 ASP A O 1
ATOM 654 N N . SER A 1 83 ? -8.838 2.003 17.319 1.00 93.62 83 SER A N 1
ATOM 655 C CA . SER A 1 83 ? -9.358 3.329 17.681 1.00 93.62 83 SER A CA 1
ATOM 656 C C . SER A 1 83 ? -8.292 4.431 17.728 1.00 93.62 83 SER A C 1
ATOM 658 O O . SER A 1 83 ? -8.646 5.605 17.779 1.00 93.62 83 SER A O 1
ATOM 660 N N . GLY A 1 84 ? -7.008 4.070 17.767 1.00 90.81 84 GLY A N 1
ATOM 661 C CA . GLY A 1 84 ? -5.880 4.995 17.685 1.00 90.81 84 GLY A CA 1
ATOM 662 C C . GLY A 1 84 ? -5.448 5.299 16.248 1.00 90.81 84 GLY A C 1
ATOM 663 O O . GLY A 1 84 ? -4.533 6.097 16.062 1.00 90.81 84 GLY A O 1
ATOM 664 N N . GLY A 1 85 ? -6.088 4.688 15.245 1.00 90.31 85 GLY A N 1
ATOM 665 C CA . GLY A 1 85 ? -5.734 4.841 13.834 1.00 90.31 85 GLY A CA 1
ATOM 666 C C . GLY A 1 85 ? -4.575 3.948 13.381 1.00 90.31 85 GLY A C 1
ATOM 667 O O . GLY A 1 85 ? -4.142 4.067 12.237 1.00 90.31 85 GLY A O 1
ATOM 668 N N . GLY A 1 86 ? -4.079 3.054 14.242 1.00 95.50 86 GLY A N 1
ATOM 669 C CA . GLY A 1 86 ? -3.009 2.111 13.913 1.00 95.50 86 GLY A CA 1
ATOM 670 C C . GLY A 1 86 ? -3.538 0.794 13.350 1.00 95.50 86 GLY A C 1
ATOM 671 O O . GLY A 1 86 ? -4.685 0.414 13.584 1.00 95.50 86 GLY A 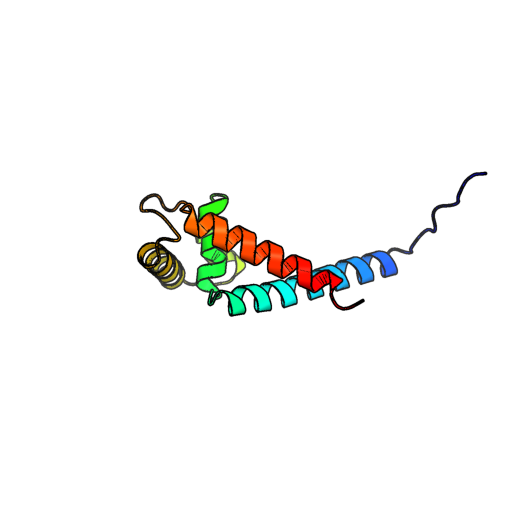O 1
ATOM 672 N N . LEU A 1 87 ? -2.698 0.054 12.618 1.00 97.56 87 LEU A N 1
ATOM 673 C CA . LEU A 1 87 ? -3.054 -1.304 12.195 1.00 97.56 87 LEU A CA 1
ATOM 674 C C . LEU A 1 87 ? -3.179 -2.250 13.400 1.00 97.56 87 LEU A C 1
ATOM 676 O O . LEU A 1 87 ? -2.287 -2.335 14.252 1.00 97.56 87 LEU A O 1
ATOM 680 N N . THR A 1 88 ? -4.236 -3.058 13.412 1.00 98.19 88 THR A N 1
ATOM 681 C CA . THR A 1 88 ? -4.350 -4.208 14.317 1.00 98.19 88 THR A CA 1
ATOM 682 C C . THR A 1 88 ? -3.424 -5.350 13.870 1.00 98.19 88 THR A C 1
ATOM 684 O O . THR A 1 88 ? -2.735 -5.265 12.851 1.00 98.19 88 THR A O 1
ATOM 687 N N . ASN A 1 89 ? -3.416 -6.471 14.602 1.00 98.06 89 ASN A N 1
ATOM 688 C CA . ASN A 1 89 ? -2.741 -7.689 14.130 1.00 98.06 89 ASN A CA 1
ATOM 689 C C . ASN A 1 89 ? -3.337 -8.204 12.810 1.00 98.06 89 ASN A C 1
ATOM 691 O O . ASN A 1 89 ? -2.584 -8.603 11.926 1.00 98.06 89 ASN A O 1
ATOM 695 N N . ALA A 1 90 ? -4.665 -8.161 12.665 1.00 96.88 90 ALA A N 1
ATOM 696 C CA . ALA A 1 90 ? -5.335 -8.554 11.428 1.00 96.88 90 ALA A CA 1
ATOM 697 C C . ALA A 1 90 ? -4.977 -7.598 10.281 1.00 96.88 90 ALA A C 1
ATOM 699 O O . ALA A 1 90 ? -4.648 -8.050 9.188 1.00 96.88 90 ALA A O 1
ATOM 700 N N . GLY A 1 91 ? -4.946 -6.288 10.555 1.00 97.00 91 GLY A N 1
ATOM 701 C CA . GLY A 1 91 ? -4.533 -5.293 9.568 1.00 97.00 91 GLY A CA 1
ATOM 702 C C . GLY A 1 91 ? -3.081 -5.445 9.124 1.00 97.00 91 GLY A C 1
ATOM 703 O O . GLY A 1 91 ? -2.796 -5.339 7.934 1.00 97.00 91 GLY A O 1
ATOM 704 N N . ARG A 1 92 ? -2.167 -5.782 10.044 1.00 97.56 92 ARG A N 1
ATOM 705 C CA . ARG A 1 92 ? -0.783 -6.137 9.689 1.00 97.56 92 ARG A CA 1
ATOM 706 C C . ARG A 1 92 ? -0.717 -7.377 8.801 1.00 97.56 92 ARG A C 1
ATOM 708 O O . ARG A 1 92 ? -0.009 -7.336 7.805 1.00 97.56 92 ARG A O 1
ATOM 715 N N . SER A 1 93 ? -1.470 -8.434 9.124 1.00 97.19 93 SER A N 1
ATOM 716 C CA . SER A 1 93 ? -1.509 -9.656 8.302 1.00 97.19 93 SER A CA 1
ATOM 717 C C . SER A 1 93 ? -1.971 -9.347 6.882 1.00 97.19 93 SER A C 1
ATOM 719 O O . SER A 1 93 ? -1.256 -9.639 5.932 1.00 97.19 93 SER A O 1
ATOM 721 N N . ILE A 1 94 ? -3.104 -8.651 6.738 1.00 96.19 94 ILE A N 1
ATOM 722 C CA . ILE A 1 94 ? -3.638 -8.267 5.426 1.00 96.19 94 ILE A CA 1
ATOM 723 C C . ILE A 1 94 ? -2.657 -7.378 4.66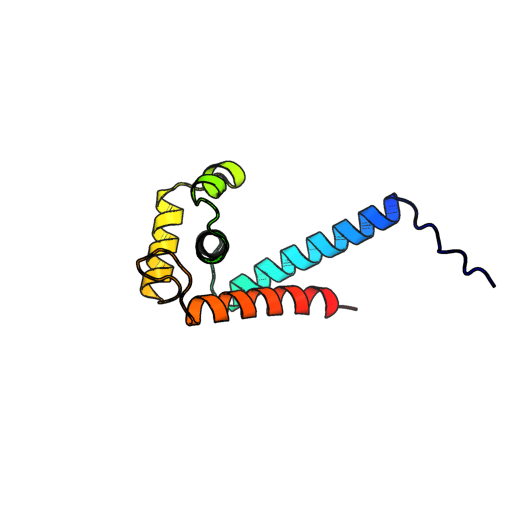2 1.00 96.19 94 ILE A C 1
ATOM 725 O O . ILE A 1 94 ? -2.470 -7.575 3.461 1.00 96.19 94 ILE A O 1
ATOM 729 N N . ARG A 1 95 ? -1.989 -6.430 5.336 1.00 96.00 95 ARG A N 1
ATOM 730 C CA . ARG A 1 95 ? -0.978 -5.595 4.682 1.00 96.00 95 ARG A CA 1
ATOM 731 C C . ARG A 1 95 ? 0.178 -6.436 4.148 1.00 96.00 95 ARG A C 1
ATOM 733 O O . ARG A 1 95 ? 0.527 -6.294 2.979 1.00 96.00 95 ARG A O 1
ATOM 740 N N . THR A 1 96 ? 0.743 -7.311 4.975 1.00 96.38 96 THR A N 1
ATOM 741 C CA . THR A 1 96 ? 1.839 -8.202 4.575 1.00 96.38 96 THR A CA 1
ATOM 742 C C . THR A 1 96 ? 1.417 -9.122 3.435 1.00 96.38 96 THR A C 1
ATOM 744 O O . THR A 1 96 ? 2.100 -9.178 2.422 1.00 96.38 96 THR A O 1
ATOM 747 N N . GLU A 1 97 ? 0.259 -9.770 3.538 1.00 96.56 97 GLU A N 1
ATOM 748 C CA . GLU A 1 97 ? -0.236 -10.686 2.508 1.00 96.56 97 GLU A CA 1
ATOM 749 C C . GLU A 1 97 ? -0.512 -9.979 1.171 1.00 96.56 97 GLU A C 1
ATOM 751 O O . GLU A 1 97 ? -0.260 -10.552 0.106 1.00 96.56 97 GLU A O 1
ATOM 756 N N . THR A 1 98 ? -0.977 -8.725 1.213 1.00 96.31 98 THR A N 1
ATOM 757 C CA . THR A 1 98 ? -1.176 -7.888 0.019 1.00 96.31 98 THR A CA 1
ATOM 758 C C . THR A 1 98 ? 0.153 -7.576 -0.670 1.00 96.31 98 THR A C 1
ATOM 760 O O . THR A 1 98 ? 0.262 -7.728 -1.889 1.00 96.31 98 THR A O 1
ATOM 763 N N . GLU A 1 99 ? 1.180 -7.169 0.081 1.00 95.00 99 GLU A N 1
ATOM 764 C CA . GLU A 1 99 ? 2.514 -6.895 -0.481 1.00 95.00 99 GLU A CA 1
ATOM 765 C C . GLU A 1 99 ? 3.189 -8.186 -0.979 1.00 95.00 99 GLU A C 1
ATOM 767 O O . GLU A 1 99 ? 3.712 -8.218 -2.091 1.00 95.00 99 GLU A O 1
ATOM 772 N N . ASP A 1 100 ? 3.078 -9.291 -0.237 1.00 95.75 100 ASP A N 1
ATOM 773 C CA . ASP A 1 100 ? 3.607 -10.598 -0.646 1.00 95.75 100 ASP A CA 1
ATOM 774 C C . ASP A 1 100 ? 2.938 -11.112 -1.929 1.00 95.75 100 ASP A C 1
ATOM 776 O O . ASP A 1 100 ? 3.566 -11.775 -2.759 1.00 95.75 100 ASP A O 1
ATOM 780 N N . LEU A 1 101 ? 1.634 -10.870 -2.102 1.00 95.62 101 LEU A N 1
ATOM 781 C CA . LEU A 1 101 ? 0.929 -11.208 -3.338 1.00 95.62 101 LEU A CA 1
ATOM 782 C C . LEU A 1 101 ? 1.336 -10.284 -4.494 1.00 95.62 101 LEU A C 1
ATOM 784 O O . LEU A 1 101 ? 1.532 -10.780 -5.604 1.00 95.62 101 LEU A O 1
ATOM 788 N N . THR A 1 102 ? 1.523 -8.989 -4.217 1.00 94.94 102 THR A N 1
ATOM 789 C CA . THR A 1 102 ? 2.024 -7.995 -5.183 1.00 94.94 102 THR A CA 1
ATOM 790 C C . THR A 1 102 ? 3.362 -8.448 -5.772 1.00 94.94 102 THR A C 1
ATOM 792 O O . THR A 1 102 ? 3.518 -8.524 -6.991 1.00 94.94 102 THR A O 1
ATOM 795 N N . ASP A 1 103 ? 4.318 -8.819 -4.918 1.00 92.69 103 ASP A N 1
ATOM 796 C CA . ASP A 1 103 ? 5.678 -9.149 -5.350 1.00 92.69 103 ASP A CA 1
ATOM 797 C C . ASP A 1 103 ? 5.770 -10.534 -6.018 1.00 92.69 103 ASP A C 1
ATOM 799 O O . ASP A 1 103 ? 6.547 -10.720 -6.958 1.00 92.69 103 ASP A O 1
ATOM 803 N N . ARG A 1 104 ? 4.932 -11.507 -5.622 1.00 88.62 104 ARG A N 1
ATOM 804 C CA . ARG A 1 104 ? 4.871 -12.826 -6.286 1.0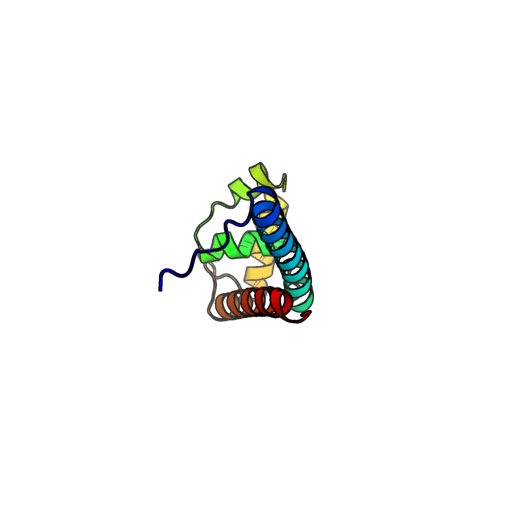0 88.62 104 ARG A CA 1
ATOM 805 C C . ARG A 1 104 ? 4.507 -12.728 -7.767 1.00 88.62 104 ARG A C 1
ATOM 807 O O . ARG A 1 104 ? 4.987 -13.531 -8.565 1.00 88.62 104 ARG A O 1
ATOM 814 N N . GLN A 1 105 ? 3.679 -11.759 -8.147 1.00 78.81 105 GLN A N 1
ATOM 815 C CA . GLN A 1 105 ? 3.223 -11.600 -9.529 1.00 78.81 105 GLN A CA 1
ATOM 816 C C . GLN A 1 105 ? 4.294 -10.995 -10.446 1.00 78.81 105 GLN A C 1
ATOM 818 O O . GLN A 1 105 ? 4.327 -11.325 -11.631 1.00 78.81 105 GLN A O 1
ATOM 823 N N . VAL A 1 106 ? 5.224 -10.202 -9.902 1.00 71.88 106 VAL A N 1
ATOM 824 C CA . VAL A 1 106 ? 6.325 -9.580 -10.663 1.00 71.88 106 VAL A CA 1
ATOM 825 C C . VAL A 1 106 ? 7.262 -10.629 -11.285 1.00 71.88 106 VAL A C 1
ATOM 827 O O . VAL A 1 106 ? 7.850 -10.390 -12.340 1.00 71.88 106 VAL A O 1
ATOM 830 N N . PHE A 1 107 ? 7.361 -11.821 -10.685 1.00 63.06 107 PHE A N 1
ATOM 831 C CA . PHE A 1 107 ? 8.255 -12.896 -11.140 1.00 63.06 107 PHE A CA 1
ATOM 832 C C . PHE A 1 107 ? 7.541 -14.121 -11.725 1.00 63.06 107 PHE A C 1
ATOM 834 O O . PHE A 1 107 ? 8.201 -14.985 -12.290 1.00 63.06 107 PHE A O 1
ATOM 841 N N . ALA A 1 108 ? 6.211 -14.210 -11.629 1.00 59.44 108 ALA A N 1
ATOM 842 C CA . ALA A 1 108 ? 5.458 -15.402 -12.038 1.00 59.44 108 ALA A CA 1
ATOM 843 C C . ALA A 1 108 ? 5.297 -15.571 -13.566 1.00 59.44 108 ALA A C 1
ATOM 845 O O . ALA A 1 108 ? 4.800 -16.600 -14.016 1.00 59.44 108 ALA A O 1
ATOM 846 N N . GLY A 1 109 ? 5.686 -14.569 -14.363 1.00 54.28 109 GLY A N 1
ATOM 847 C CA . GLY A 1 109 ? 5.510 -14.541 -15.821 1.00 54.28 109 GLY A CA 1
ATOM 848 C C . GLY A 1 109 ? 6.782 -14.743 -16.654 1.00 54.28 109 GLY A C 1
ATOM 849 O O . GLY A 1 109 ? 6.763 -14.401 -17.837 1.00 54.28 109 GLY A O 1
ATOM 850 N N . ARG A 1 110 ? 7.885 -15.225 -16.067 1.00 48.19 110 ARG A N 1
ATOM 851 C CA . ARG A 1 110 ? 9.143 -15.512 -16.780 1.00 48.19 110 ARG A CA 1
ATOM 852 C C . ARG A 1 110 ? 9.633 -16.927 -16.513 1.00 48.19 110 ARG A C 1
ATOM 854 O O . ARG A 1 110 ? 9.510 -17.373 -15.353 1.00 48.19 110 ARG A O 1
#